Protein AF-A0A7X5SBC9-F1 (afdb_monomer)

Foldseek 3Di:
DQVVVQVLLCVPPVDHCVVQDSVQLVVLLVVLCVVVVPPDSVSVVVVCVVDPVSSVSSNVSSPDPDDDDCPDVVVVVVVVVVLVVVVVVCVVVDDDDDDDPPVD

Solvent-accessible surface area (backbone atoms only — not comparable to full-atom values): 6314 Å² total; per-residue (Å²): 129,62,66,64,57,44,51,50,45,27,73,74,72,71,49,55,56,85,80,68,36,68,69,44,50,55,50,26,51,54,51,50,24,60,75,68,69,37,93,42,71,69,60,32,49,61,48,38,77,76,26,72,69,47,44,51,52,49,48,57,51,49,52,66,82,79,68,55,89,67,78,52,59,65,59,52,54,53,47,51,55,54,49,52,57,50,45,61,74,40,68,76,78,57,83,83,83,86,87,74,79,79,80,94

Radius of gyration: 19.9 Å; Cα contacts (8 Å, |Δi|>4): 58; chains: 1; bounding box: 34×24×57 Å

Secondary structure (DSSP, 8-state):
-THHHHHHHHHHH---HHHH-HHHHHHHHHHHHHHTT-SSHHHHHHHHHT-HHHHHHHHHHHS---PPTTSSHHHHHHHHHHHHHHHHHHTTSS------SS--

Mean predicted aligned error: 9.43 Å

Structure (mmCIF, N/CA/C/O backbone):
data_AF-A0A7X5SBC9-F1
#
_entry.id   AF-A0A7X5SBC9-F1
#
loop_
_atom_site.group_PDB
_atom_site.id
_atom_site.type_symbol
_atom_site.label_atom_id
_atom_site.label_alt_id
_atom_site.label_comp_id
_atom_site.label_asym_id
_atom_site.label_entity_id
_atom_site.label_seq_id
_atom_site.pdbx_PDB_ins_code
_atom_site.Cartn_x
_atom_site.Cartn_y
_atom_site.Cartn_z
_atom_site.occupancy
_atom_site.B_iso_or_equiv
_atom_site.auth_seq_id
_atom_site.auth_comp_id
_atom_site.auth_asym_id
_ato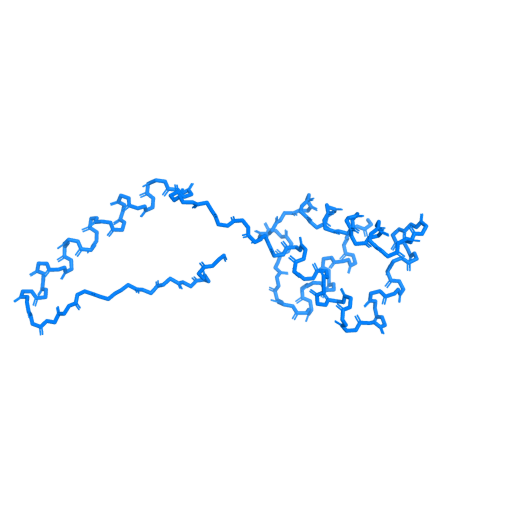m_site.auth_atom_id
_atom_site.pdbx_PDB_model_num
ATOM 1 N N . MET A 1 1 ? -2.782 9.941 -22.346 1.00 54.72 1 MET A N 1
ATOM 2 C CA . MET A 1 1 ? -1.473 9.249 -22.350 1.00 54.72 1 MET A CA 1
ATOM 3 C C . MET A 1 1 ? -1.296 8.355 -21.115 1.00 54.72 1 MET A C 1
ATOM 5 O O . MET A 1 1 ? -0.763 7.266 -21.267 1.00 54.72 1 MET A O 1
ATOM 9 N N . ASN A 1 2 ? -1.850 8.728 -19.949 1.00 65.81 2 ASN A N 1
ATOM 10 C CA . ASN A 1 2 ? -1.769 7.952 -18.694 1.00 65.81 2 ASN A CA 1
ATOM 11 C C . ASN A 1 2 ? -2.597 6.658 -18.623 1.00 65.81 2 ASN A C 1
ATOM 13 O O . ASN A 1 2 ? -2.181 5.722 -17.948 1.00 65.81 2 ASN A O 1
ATOM 17 N N . ALA A 1 3 ? -3.712 6.562 -19.358 1.00 80.56 3 ALA A N 1
ATOM 18 C CA . ALA A 1 3 ? -4.646 5.432 -19.254 1.00 80.56 3 ALA A CA 1
ATOM 19 C C . ALA A 1 3 ? -4.000 4.045 -19.464 1.00 80.56 3 ALA A C 1
ATOM 21 O O . ALA A 1 3 ? -4.426 3.066 -18.862 1.00 80.56 3 ALA A O 1
ATOM 22 N N . ARG A 1 4 ? -2.934 3.942 -20.274 1.00 89.75 4 ARG A N 1
ATOM 23 C CA . ARG A 1 4 ? -2.212 2.671 -20.481 1.00 89.75 4 ARG A CA 1
ATOM 24 C C . ARG A 1 4 ? -1.434 2.216 -19.240 1.00 89.75 4 ARG A C 1
ATOM 26 O O . ARG A 1 4 ? -1.371 1.023 -18.962 1.00 89.75 4 ARG A O 1
ATOM 33 N N . PHE A 1 5 ? -0.856 3.155 -18.487 1.00 89.12 5 PHE A N 1
ATOM 34 C CA . PHE A 1 5 ? -0.157 2.851 -17.237 1.00 89.12 5 PHE A CA 1
ATOM 35 C C . PHE A 1 5 ? -1.158 2.538 -16.127 1.00 89.12 5 PHE A C 1
ATOM 37 O O . PHE A 1 5 ? -0.924 1.616 -15.355 1.00 89.12 5 PHE A O 1
ATOM 44 N N . GLU A 1 6 ? -2.296 3.234 -16.101 1.00 87.44 6 GLU A N 1
ATOM 45 C CA . GLU A 1 6 ? -3.424 2.921 -15.214 1.00 87.44 6 GLU A CA 1
ATOM 46 C C . GLU A 1 6 ? -3.924 1.486 -15.441 1.00 87.44 6 GLU A C 1
ATOM 48 O O . GLU A 1 6 ? -4.011 0.710 -14.495 1.00 87.44 6 GLU A O 1
ATOM 53 N N . GLN A 1 7 ? -4.153 1.089 -16.697 1.00 88.62 7 GLN A N 1
ATOM 54 C CA . GLN A 1 7 ? -4.554 -0.279 -17.049 1.00 88.62 7 GLN A CA 1
ATOM 55 C C . GLN A 1 7 ? -3.503 -1.327 -16.659 1.00 88.62 7 GLN A C 1
ATOM 57 O O . GLN A 1 7 ? -3.857 -2.395 -16.162 1.00 88.62 7 GLN A O 1
ATOM 62 N N . LEU A 1 8 ? -2.216 -1.029 -16.865 1.00 89.38 8 LEU A N 1
ATOM 63 C CA . LEU A 1 8 ? -1.126 -1.917 -16.458 1.00 89.38 8 LEU A CA 1
ATOM 64 C C . LEU A 1 8 ? -1.104 -2.105 -14.934 1.00 89.38 8 LEU A C 1
ATOM 66 O O . LEU A 1 8 ? -1.051 -3.235 -14.458 1.00 89.38 8 LEU A O 1
ATOM 70 N N . LEU A 1 9 ? -1.177 -1.012 -14.172 1.00 87.75 9 LEU A N 1
ATOM 71 C CA . LEU A 1 9 ? -1.196 -1.044 -12.707 1.00 87.75 9 LEU A CA 1
ATOM 72 C C . LEU A 1 9 ? -2.437 -1.767 -12.179 1.00 87.75 9 LEU A C 1
ATOM 74 O O . LEU A 1 9 ? -2.323 -2.599 -11.281 1.00 87.75 9 LEU A O 1
ATOM 78 N N . HIS A 1 10 ? -3.601 -1.528 -12.781 1.00 86.69 10 HIS A N 1
ATOM 79 C CA . HIS A 1 10 ? -4.823 -2.254 -12.453 1.00 86.69 10 HIS A CA 1
ATOM 80 C C . HIS A 1 10 ? -4.660 -3.766 -12.664 1.00 86.69 10 HIS A C 1
ATOM 82 O O . HIS A 1 10 ? -4.999 -4.552 -11.783 1.00 86.69 10 HIS A O 1
ATOM 88 N N . GLY A 1 11 ? -4.073 -4.184 -13.790 1.00 85.88 11 GLY A N 1
ATOM 89 C CA . GLY A 1 11 ? -3.804 -5.598 -14.068 1.00 85.88 11 GLY A CA 1
ATOM 90 C C . GLY A 1 11 ? -2.783 -6.243 -13.122 1.00 85.88 11 GLY A C 1
ATOM 91 O O . GLY A 1 11 ? -2.889 -7.435 -12.843 1.00 85.88 11 GLY A O 1
ATOM 92 N N . LEU A 1 12 ? -1.809 -5.477 -12.620 1.00 84.56 12 LEU A N 1
ATOM 93 C CA . LEU A 1 12 ? -0.743 -5.989 -11.751 1.00 84.56 12 LEU A CA 1
ATOM 94 C C . LEU A 1 12 ? -1.152 -6.097 -10.279 1.00 84.56 12 LEU A C 1
ATOM 96 O O . LEU A 1 12 ? -0.799 -7.070 -9.618 1.00 84.56 12 LEU A O 1
ATOM 100 N N . ILE A 1 13 ? -1.855 -5.092 -9.753 1.00 81.06 13 ILE A N 1
ATOM 101 C CA . ILE A 1 13 ? -2.100 -4.951 -8.307 1.00 81.06 13 ILE A CA 1
ATOM 102 C C . ILE A 1 13 ? -3.570 -4.690 -7.954 1.00 81.06 13 ILE A C 1
ATOM 104 O O . ILE A 1 13 ? -3.884 -4.458 -6.789 1.00 81.06 13 ILE A O 1
ATOM 108 N N . GLY A 1 14 ? -4.483 -4.719 -8.932 1.00 74.25 14 GLY A N 1
ATOM 109 C CA . GLY A 1 14 ? -5.912 -4.460 -8.711 1.00 74.25 14 GLY A CA 1
ATOM 11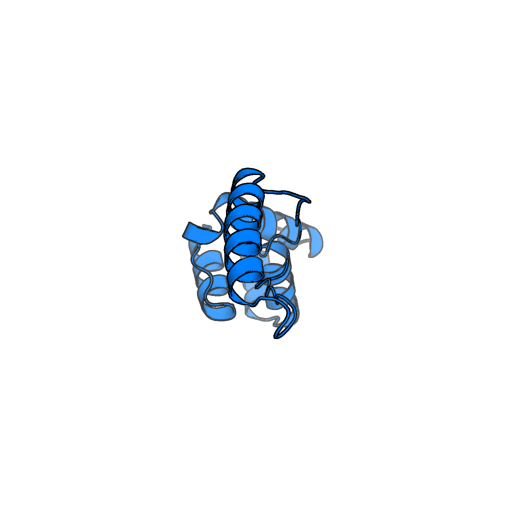0 C C . GLY A 1 14 ? -6.223 -3.023 -8.286 1.00 74.25 14 GLY A C 1
ATOM 111 O O . GLY A 1 14 ? -7.308 -2.746 -7.782 1.00 74.25 14 GLY A O 1
ATOM 112 N N . LEU A 1 15 ? -5.262 -2.115 -8.451 1.00 67.25 15 LEU A N 1
ATOM 113 C CA . LEU A 1 15 ? -5.357 -0.728 -8.019 1.00 67.25 15 LEU A CA 1
ATOM 114 C C . LEU A 1 15 ? -6.270 0.048 -8.974 1.00 67.25 15 LEU A C 1
ATOM 116 O O . LEU A 1 15 ? -6.074 0.013 -10.190 1.00 67.25 15 LEU A O 1
ATOM 120 N N . ASP A 1 16 ? -7.269 0.739 -8.431 1.00 64.38 16 ASP A N 1
ATOM 121 C CA . ASP A 1 16 ? -8.110 1.647 -9.209 1.00 64.38 16 ASP A CA 1
ATOM 122 C C . ASP A 1 16 ? -7.436 3.024 -9.290 1.00 64.38 16 ASP A C 1
ATOM 124 O O . ASP A 1 16 ? -7.018 3.583 -8.271 1.00 64.38 16 ASP A O 1
ATOM 128 N N . ALA A 1 17 ? -7.318 3.583 -10.493 1.00 56.31 17 ALA A N 1
ATOM 129 C CA . ALA A 1 17 ? -6.686 4.880 -10.722 1.00 56.31 17 ALA A CA 1
ATOM 130 C C . ALA A 1 17 ? -7.394 6.017 -9.959 1.00 56.31 17 ALA A C 1
ATOM 132 O O . ALA A 1 17 ? -6.734 6.976 -9.546 1.00 56.31 17 ALA A O 1
ATOM 133 N N . GLU A 1 18 ? -8.700 5.882 -9.688 1.00 56.94 18 GLU A N 1
ATOM 134 C CA . GLU A 1 18 ? -9.452 6.831 -8.853 1.00 56.94 18 GLU A CA 1
ATOM 135 C C . GLU A 1 18 ? -9.003 6.825 -7.381 1.00 56.94 18 GLU A C 1
ATOM 137 O O . GLU A 1 18 ? -9.094 7.847 -6.704 1.00 56.94 18 GLU A O 1
ATOM 142 N N . SER A 1 19 ? -8.464 5.704 -6.888 1.00 59.44 19 SER A N 1
ATOM 143 C CA . SER A 1 19 ? -8.054 5.544 -5.485 1.00 59.44 19 SER A CA 1
ATOM 144 C C . SER A 1 19 ? -6.660 6.106 -5.167 1.00 59.44 19 SER A C 1
ATOM 146 O O . SER A 1 19 ? -6.390 6.464 -4.021 1.00 59.44 19 SER A O 1
ATOM 148 N N . VAL A 1 20 ? -5.788 6.237 -6.174 1.00 67.25 20 VAL A N 1
ATOM 149 C CA . VAL A 1 20 ? -4.419 6.776 -6.026 1.00 67.25 20 VAL A CA 1
ATOM 150 C C . VAL A 1 20 ? -4.257 8.166 -6.644 1.00 67.25 20 VAL A C 1
ATOM 152 O O . VAL A 1 20 ? -3.424 8.953 -6.193 1.00 67.25 20 VAL A O 1
ATOM 155 N N . GLY A 1 21 ? -5.104 8.516 -7.612 1.00 72.00 21 GLY A N 1
ATOM 156 C CA . GLY A 1 21 ? -5.109 9.819 -8.261 1.00 72.00 21 GLY A CA 1
ATOM 157 C C . GLY A 1 21 ? -4.104 9.906 -9.411 1.00 72.00 21 GLY A C 1
ATOM 158 O O . GLY A 1 21 ? -2.923 9.580 -9.282 1.00 72.00 21 GLY A O 1
ATOM 159 N N . GLN A 1 22 ? -4.572 10.419 -10.548 1.00 78.69 22 GLN A N 1
ATOM 160 C CA . GLN A 1 22 ? -3.813 10.514 -11.802 1.00 78.69 22 GLN A CA 1
ATOM 161 C C . GLN A 1 22 ? -2.449 11.214 -11.650 1.00 78.69 22 GLN A C 1
ATOM 163 O O . GLN A 1 22 ? -1.459 10.806 -12.255 1.00 78.69 22 GLN A O 1
ATOM 168 N N . VAL A 1 23 ? -2.373 12.226 -10.781 1.00 81.12 23 VAL A N 1
ATOM 169 C CA . VAL A 1 23 ? -1.146 12.993 -10.506 1.00 81.12 23 VAL A CA 1
ATOM 170 C C . VAL A 1 23 ? -0.033 12.116 -9.920 1.00 81.12 23 VAL A C 1
ATOM 172 O O . VAL A 1 23 ? 1.143 12.318 -10.233 1.00 81.12 23 VAL A O 1
ATOM 175 N N . VAL A 1 24 ? -0.379 11.129 -9.088 1.00 82.75 24 VAL A N 1
ATOM 176 C CA . VAL A 1 24 ? 0.598 10.213 -8.479 1.00 82.75 24 VAL A CA 1
ATOM 177 C C . VAL A 1 24 ? 1.178 9.281 -9.538 1.00 82.75 24 VAL A C 1
ATOM 179 O O . VAL A 1 24 ? 2.395 9.117 -9.603 1.00 82.75 24 VAL A O 1
ATOM 182 N N . ILE A 1 25 ? 0.332 8.750 -10.424 1.00 86.81 25 ILE A N 1
ATOM 183 C CA . ILE A 1 25 ? 0.759 7.881 -11.528 1.00 86.81 25 ILE A CA 1
ATOM 184 C C . ILE A 1 25 ? 1.682 8.646 -12.483 1.00 86.81 25 ILE A C 1
ATOM 186 O O . ILE A 1 25 ? 2.768 8.167 -12.800 1.00 86.81 25 ILE A O 1
ATOM 190 N N . GLU A 1 26 ? 1.320 9.868 -12.878 1.00 88.81 26 GLU A N 1
ATOM 191 C CA . GLU A 1 26 ? 2.176 10.717 -13.719 1.00 88.81 26 GLU A CA 1
ATOM 192 C C . GLU A 1 26 ? 3.531 11.026 -13.074 1.00 88.81 26 GLU A C 1
ATOM 194 O O . GLU A 1 26 ? 4.564 11.091 -13.748 1.00 88.81 26 GLU A O 1
ATOM 199 N N . ARG A 1 27 ? 3.545 11.277 -11.761 1.00 88.06 27 ARG A N 1
ATOM 200 C CA . ARG A 1 27 ? 4.786 11.522 -11.020 1.00 88.06 27 ARG A CA 1
ATOM 201 C C . ARG A 1 27 ? 5.653 10.265 -10.985 1.00 88.06 27 ARG A C 1
ATOM 203 O O . ARG A 1 27 ? 6.845 10.362 -11.274 1.00 88.06 27 ARG A O 1
ATOM 210 N N . ALA A 1 28 ? 5.062 9.112 -10.683 1.00 90.31 28 ALA A N 1
ATOM 211 C CA . ALA A 1 28 ? 5.755 7.830 -10.646 1.00 90.31 28 ALA A CA 1
ATOM 212 C C . ALA A 1 28 ? 6.343 7.474 -12.020 1.00 90.31 28 ALA A C 1
ATOM 214 O O . ALA A 1 28 ? 7.533 7.180 -12.120 1.00 90.31 28 ALA A O 1
ATOM 215 N N . VAL A 1 29 ? 5.560 7.594 -13.097 1.00 92.69 29 VAL A N 1
ATOM 216 C CA . VAL A 1 29 ? 6.029 7.353 -14.472 1.00 92.69 29 VAL A CA 1
ATOM 217 C C . VAL A 1 29 ? 7.195 8.278 -14.818 1.00 92.69 29 VAL A C 1
ATOM 219 O O . VAL A 1 29 ? 8.236 7.792 -15.258 1.00 92.69 29 VAL A O 1
ATOM 222 N N . ARG A 1 30 ? 7.090 9.588 -14.553 1.00 92.56 30 ARG A N 1
ATOM 223 C CA . ARG A 1 30 ? 8.201 10.531 -14.788 1.00 92.56 30 ARG A CA 1
ATOM 224 C C . ARG A 1 30 ? 9.458 10.169 -13.998 1.00 92.56 30 ARG A C 1
ATOM 226 O O . ARG A 1 30 ? 10.558 10.231 -14.546 1.00 92.56 30 ARG A O 1
ATOM 233 N N . GLN A 1 31 ? 9.306 9.752 -12.743 1.00 92.69 31 GLN A N 1
ATOM 234 C CA . GLN A 1 31 ? 10.422 9.296 -11.915 1.00 92.69 31 GLN A CA 1
ATOM 235 C C . GLN A 1 31 ? 11.103 8.058 -12.516 1.00 92.69 31 GLN A C 1
ATOM 237 O O . GLN A 1 31 ? 12.332 8.009 -12.576 1.00 92.69 31 GLN A O 1
ATOM 242 N N . ARG A 1 32 ? 10.330 7.078 -12.999 1.00 94.75 32 ARG A N 1
ATOM 243 C CA . ARG A 1 32 ? 10.871 5.859 -13.620 1.00 94.75 32 ARG A CA 1
ATOM 244 C C . ARG A 1 32 ? 11.523 6.121 -14.981 1.00 94.75 32 ARG A C 1
ATOM 246 O O . ARG A 1 32 ? 12.618 5.619 -15.235 1.00 94.75 32 ARG A O 1
ATOM 253 N N . VAL A 1 33 ? 10.917 6.970 -15.818 1.00 96.00 33 VAL A N 1
ATOM 254 C CA . VAL A 1 33 ? 11.489 7.432 -17.100 1.00 96.00 33 VAL A CA 1
ATOM 255 C C . VAL A 1 33 ? 12.874 8.041 -16.873 1.00 96.00 33 VAL A C 1
ATOM 257 O O . VAL A 1 33 ? 13.825 7.664 -17.561 1.00 96.00 33 VAL A O 1
ATOM 260 N N . ALA A 1 34 ? 13.000 8.925 -15.876 1.00 94.94 34 ALA A N 1
ATOM 261 C CA . ALA A 1 34 ? 14.273 9.537 -15.505 1.00 94.94 34 ALA A CA 1
ATOM 262 C C . ALA A 1 34 ? 15.277 8.507 -14.957 1.00 94.94 34 ALA A C 1
ATOM 264 O O . ALA A 1 34 ? 16.432 8.501 -15.379 1.00 94.94 34 ALA A O 1
ATOM 265 N N . ALA A 1 35 ? 14.839 7.599 -14.077 1.00 94.00 35 ALA A N 1
ATOM 266 C CA . ALA A 1 35 ? 15.697 6.571 -13.479 1.00 94.00 35 ALA A CA 1
ATOM 267 C C . ALA A 1 35 ? 16.295 5.600 -14.514 1.00 94.00 35 ALA A C 1
ATOM 269 O O . ALA A 1 35 ? 17.435 5.166 -14.365 1.00 94.00 35 ALA A O 1
ATOM 270 N N . LEU A 1 36 ? 15.552 5.281 -15.579 1.00 94.50 36 LEU A N 1
ATOM 271 C CA . LEU A 1 36 ? 16.009 4.412 -16.669 1.00 94.50 36 LEU A CA 1
ATOM 272 C C . LEU A 1 36 ? 16.643 5.162 -17.853 1.00 94.50 36 LEU A C 1
ATOM 274 O O . LEU A 1 36 ? 16.963 4.524 -18.864 1.00 94.50 36 LEU A O 1
ATOM 278 N N . GLY A 1 37 ? 16.770 6.491 -17.771 1.00 94.56 37 GLY A N 1
ATOM 279 C CA . GLY A 1 37 ? 17.297 7.324 -18.856 1.00 94.56 37 GLY A CA 1
ATOM 280 C C . GLY A 1 37 ? 16.510 7.191 -20.164 1.00 94.56 37 GLY A C 1
ATOM 281 O O . GLY A 1 37 ? 17.097 7.186 -21.245 1.00 94.56 37 GLY A O 1
ATOM 282 N N . CYS A 1 38 ? 15.191 7.000 -20.088 1.00 94.94 38 CYS A N 1
ATOM 283 C CA . CYS A 1 38 ? 14.353 6.870 -21.278 1.00 94.94 38 CYS A CA 1
ATOM 284 C C . CYS A 1 38 ? 14.112 8.244 -21.913 1.00 94.94 38 CYS A C 1
ATOM 286 O O . CYS A 1 38 ? 13.866 9.222 -21.216 1.00 94.94 38 CYS A O 1
ATOM 288 N N . ALA A 1 39 ? 14.139 8.309 -23.246 1.00 91.56 39 ALA A N 1
ATOM 289 C CA . ALA A 1 39 ? 13.951 9.565 -23.975 1.00 91.56 39 ALA A CA 1
ATOM 290 C C . ALA A 1 39 ? 12.544 10.163 -23.793 1.00 91.56 39 ALA A C 1
ATOM 292 O O . ALA A 1 39 ? 12.372 11.376 -23.858 1.00 91.56 39 ALA A O 1
ATOM 293 N N . ASN A 1 40 ? 11.536 9.310 -23.596 1.00 91.56 40 ASN A N 1
ATOM 294 C CA . ASN A 1 40 ? 10.146 9.689 -23.374 1.00 91.56 40 ASN A CA 1
ATOM 295 C C . ASN A 1 40 ? 9.356 8.524 -22.746 1.00 91.56 40 ASN A C 1
ATOM 297 O O . ASN A 1 40 ? 9.879 7.424 -22.540 1.00 91.56 40 ASN A O 1
ATOM 301 N N . GLU A 1 41 ? 8.078 8.771 -22.459 1.00 92.81 41 GLU A N 1
ATOM 302 C CA . GLU A 1 41 ? 7.162 7.778 -21.890 1.00 92.81 41 GLU A CA 1
ATOM 303 C C . GLU A 1 41 ? 6.879 6.593 -22.821 1.00 92.81 41 GLU A C 1
ATOM 305 O O . GLU A 1 41 ? 6.630 5.497 -22.331 1.00 92.81 41 GLU A O 1
ATOM 310 N N . ASP A 1 42 ? 6.932 6.768 -24.145 1.00 93.50 42 ASP A N 1
ATOM 311 C CA . ASP A 1 42 ? 6.725 5.669 -25.101 1.00 93.50 42 ASP A CA 1
ATOM 312 C C . ASP A 1 42 ? 7.895 4.679 -25.085 1.00 93.50 42 ASP A C 1
ATOM 314 O O . ASP A 1 42 ? 7.696 3.463 -25.063 1.00 93.50 42 ASP A O 1
ATOM 318 N N . ALA A 1 43 ? 9.126 5.190 -25.018 1.00 93.38 43 ALA A N 1
ATOM 319 C CA . ALA A 1 43 ? 10.321 4.374 -24.841 1.00 93.38 43 ALA A CA 1
ATOM 320 C C . ALA A 1 43 ? 10.294 3.635 -23.495 1.00 93.38 43 ALA A C 1
ATOM 322 O O . ALA A 1 43 ? 10.688 2.471 -23.411 1.00 93.38 43 ALA A O 1
ATOM 323 N N . TYR A 1 44 ? 9.793 4.295 -22.448 1.00 95.94 44 TYR A N 1
ATOM 324 C CA . TYR A 1 44 ? 9.592 3.667 -21.147 1.00 95.94 44 TYR A CA 1
ATOM 325 C C . TYR A 1 44 ? 8.494 2.593 -21.176 1.00 95.94 44 TYR A C 1
ATOM 327 O O . TYR A 1 44 ? 8.703 1.507 -20.637 1.00 95.94 44 TYR A O 1
ATOM 335 N N . TRP A 1 45 ? 7.373 2.841 -21.862 1.00 95.25 45 TRP A N 1
ATOM 336 C CA . TRP A 1 45 ? 6.264 1.891 -22.013 1.00 95.25 45 TRP A CA 1
ATOM 337 C C . TRP A 1 45 ? 6.734 0.536 -22.557 1.00 95.25 45 TRP A C 1
ATOM 339 O O . TRP A 1 45 ? 6.402 -0.512 -22.003 1.00 95.25 45 TRP A O 1
ATOM 349 N N . LEU A 1 46 ? 7.576 0.550 -23.594 1.00 94.19 46 LEU A N 1
ATOM 350 C CA . LEU A 1 46 ? 8.143 -0.675 -24.163 1.00 94.19 46 LEU A CA 1
ATOM 351 C C . LEU A 1 46 ? 9.037 -1.429 -23.168 1.00 94.19 46 LEU A C 1
ATOM 353 O O . LEU A 1 46 ? 9.041 -2.659 -23.158 1.00 94.19 46 LEU A O 1
ATOM 357 N N . LYS A 1 47 ? 9.790 -0.716 -22.324 1.00 93.88 47 LYS A N 1
ATOM 358 C CA . LYS A 1 47 ? 10.661 -1.340 -21.318 1.00 93.88 47 LYS A CA 1
ATOM 359 C C . LYS A 1 47 ? 9.866 -1.949 -20.170 1.00 93.88 47 LYS A C 1
ATOM 361 O O . LYS A 1 47 ? 10.111 -3.102 -19.824 1.00 93.88 47 LYS A O 1
ATOM 366 N N . VAL A 1 48 ? 8.913 -1.207 -19.603 1.00 94.75 48 VAL A N 1
ATOM 367 C CA . VAL A 1 48 ? 8.117 -1.698 -18.469 1.00 94.75 48 VAL A CA 1
ATOM 368 C C . VAL A 1 48 ? 7.249 -2.889 -18.877 1.00 94.75 48 VAL A C 1
ATOM 370 O O . VAL A 1 48 ? 7.111 -3.834 -18.112 1.00 94.75 48 VAL A O 1
ATOM 373 N N . HIS A 1 49 ? 6.740 -2.938 -20.110 1.00 92.38 49 HIS A N 1
ATOM 374 C CA . HIS A 1 49 ? 5.938 -4.081 -20.556 1.00 92.38 49 HIS A CA 1
ATOM 375 C C . HIS A 1 49 ? 6.737 -5.397 -20.624 1.00 92.38 49 HIS A C 1
ATOM 377 O O . HIS A 1 49 ? 6.178 -6.468 -20.414 1.00 92.38 49 HIS A O 1
ATOM 383 N N . ASN A 1 50 ? 8.051 -5.318 -20.858 1.00 92.62 50 ASN A N 1
ATOM 384 C CA . ASN A 1 50 ? 8.924 -6.482 -21.039 1.00 92.62 50 ASN A CA 1
ATOM 385 C C . ASN A 1 50 ? 9.799 -6.804 -19.815 1.00 92.62 50 ASN A C 1
ATOM 387 O O . ASN A 1 50 ? 10.652 -7.687 -19.887 1.00 92.62 50 ASN A O 1
ATOM 391 N N . SER A 1 51 ? 9.628 -6.090 -18.700 1.00 95.00 51 SER A N 1
ATOM 392 C CA . SER A 1 51 ? 10.478 -6.231 -17.518 1.00 95.00 51 SER A CA 1
ATOM 393 C C . SER A 1 51 ? 9.640 -6.329 -16.251 1.00 95.00 51 SER A C 1
ATOM 395 O O . SER A 1 51 ? 9.120 -5.331 -15.759 1.00 95.00 51 SER A O 1
ATOM 397 N N . ALA A 1 52 ? 9.557 -7.534 -15.683 1.00 92.06 52 ALA A N 1
ATOM 398 C CA . ALA A 1 52 ? 8.858 -7.765 -14.420 1.00 92.06 52 ALA A CA 1
ATOM 399 C C . ALA A 1 52 ? 9.462 -6.947 -13.263 1.00 92.06 52 ALA A C 1
ATOM 401 O O . ALA A 1 52 ? 8.735 -6.440 -12.413 1.00 92.06 52 ALA A O 1
ATOM 402 N N . SER A 1 53 ? 10.787 -6.758 -13.250 1.00 93.12 53 SER A N 1
ATOM 403 C CA . SER A 1 53 ? 11.445 -5.921 -12.241 1.00 93.12 53 SER A CA 1
ATOM 404 C C . SER A 1 53 ? 11.084 -4.444 -12.391 1.00 93.12 53 SER A C 1
ATOM 406 O O . SER A 1 53 ? 10.922 -3.755 -11.388 1.00 93.12 53 SER A O 1
ATOM 408 N N . GLU A 1 54 ? 10.897 -3.954 -13.619 1.00 95.25 54 GLU A N 1
ATOM 409 C CA . GLU A 1 54 ? 10.461 -2.572 -13.834 1.00 95.25 54 GLU A CA 1
ATOM 410 C C . GLU A 1 54 ? 8.972 -2.384 -13.532 1.00 95.25 54 GLU A C 1
ATOM 412 O O . GLU A 1 54 ? 8.586 -1.348 -13.001 1.00 95.25 54 GLU A O 1
ATOM 417 N N . GLN A 1 55 ? 8.136 -3.388 -13.808 1.00 93.44 55 GLN A N 1
ATOM 418 C CA . GLN A 1 55 ? 6.730 -3.387 -13.392 1.00 93.44 55 GLN A CA 1
ATOM 419 C C . GLN A 1 55 ? 6.612 -3.265 -11.875 1.00 93.44 55 GLN A C 1
ATOM 421 O O . GLN A 1 55 ? 5.864 -2.420 -11.386 1.00 93.44 55 GLN A O 1
ATOM 426 N N . GLN A 1 56 ? 7.408 -4.045 -11.142 1.00 89.44 56 GLN A N 1
ATOM 427 C CA . GLN A 1 56 ? 7.469 -3.967 -9.688 1.00 89.44 56 GLN A CA 1
ATOM 428 C C . GLN A 1 56 ? 7.962 -2.592 -9.209 1.00 89.44 56 GLN A C 1
ATOM 430 O O . GLN A 1 56 ? 7.359 -1.991 -8.325 1.00 89.44 56 GLN A O 1
ATOM 435 N N . ALA A 1 57 ? 9.003 -2.040 -9.835 1.00 91.00 57 ALA A N 1
ATOM 436 C CA . ALA A 1 57 ? 9.522 -0.726 -9.464 1.00 91.00 57 ALA A CA 1
ATOM 437 C C . ALA A 1 57 ? 8.539 0.424 -9.770 1.00 91.00 57 ALA A C 1
ATOM 439 O O . ALA A 1 57 ? 8.522 1.433 -9.063 1.00 91.00 57 ALA A O 1
ATOM 440 N N . LEU A 1 58 ? 7.708 0.286 -10.810 1.00 91.50 58 LEU A N 1
ATOM 441 C CA . LEU A 1 58 ? 6.614 1.214 -11.092 1.00 91.50 58 LEU A CA 1
ATOM 442 C C . LEU A 1 58 ? 5.498 1.091 -10.049 1.00 91.50 58 LEU A C 1
ATOM 444 O O . LEU A 1 58 ? 5.008 2.115 -9.582 1.00 91.50 58 LEU A O 1
ATOM 448 N N . VAL A 1 59 ? 5.125 -0.133 -9.662 1.00 89.38 59 VAL A N 1
ATOM 449 C CA . VAL A 1 59 ? 4.169 -0.387 -8.572 1.00 89.38 59 VAL A CA 1
ATOM 450 C C . VAL A 1 59 ? 4.638 0.289 -7.285 1.00 89.38 59 VAL A C 1
ATOM 452 O O . VAL A 1 59 ? 3.881 1.053 -6.696 1.00 89.38 59 VAL A O 1
ATOM 455 N N . GLU A 1 60 ? 5.893 0.097 -6.888 1.00 86.12 60 GLU A N 1
ATOM 456 C CA . GLU A 1 60 ? 6.472 0.714 -5.686 1.00 86.12 60 GLU A CA 1
ATOM 457 C C . GLU A 1 60 ? 6.539 2.243 -5.763 1.00 86.12 60 GLU A C 1
ATOM 459 O O . GLU A 1 60 ? 6.389 2.922 -4.754 1.00 86.12 60 GLU A O 1
ATOM 464 N N . ALA A 1 61 ? 6.746 2.808 -6.954 1.00 87.62 61 ALA A N 1
ATOM 465 C CA . ALA A 1 61 ? 6.738 4.258 -7.139 1.00 87.62 61 ALA A CA 1
ATOM 466 C C . ALA A 1 61 ? 5.324 4.866 -7.055 1.00 87.62 61 ALA A C 1
ATOM 468 O O . ALA A 1 61 ? 5.187 6.050 -6.744 1.00 87.62 61 ALA A O 1
ATOM 469 N N . VAL A 1 62 ? 4.284 4.081 -7.359 1.00 84.50 62 VAL A N 1
ATOM 470 C CA . VAL A 1 62 ? 2.869 4.495 -7.309 1.00 84.50 62 VAL A CA 1
ATOM 471 C C . VAL A 1 62 ? 2.265 4.261 -5.927 1.00 84.50 62 VAL A C 1
ATOM 473 O O . VAL A 1 62 ? 1.499 5.093 -5.438 1.00 84.50 62 VAL A O 1
ATOM 476 N N . VAL A 1 63 ? 2.600 3.140 -5.290 1.00 76.75 63 VAL A N 1
ATOM 477 C CA . VAL A 1 63 ? 2.201 2.838 -3.916 1.00 76.75 63 VAL A CA 1
ATOM 478 C C . VAL A 1 63 ? 3.024 3.737 -2.998 1.00 76.75 63 VAL A C 1
ATOM 480 O O . VAL A 1 63 ? 4.190 3.480 -2.729 1.00 76.75 63 VAL A O 1
ATOM 483 N N . VAL A 1 64 ? 2.414 4.842 -2.571 1.00 65.56 64 VAL A N 1
ATOM 484 C CA . VAL A 1 64 ? 3.027 5.852 -1.701 1.00 65.56 64 VAL A CA 1
ATOM 485 C C . VAL A 1 64 ? 3.645 5.178 -0.466 1.00 65.56 64 VAL A C 1
ATOM 487 O O . VAL A 1 64 ? 2.895 4.615 0.326 1.00 65.56 64 VAL A O 1
ATOM 490 N N . PRO A 1 65 ? 4.970 5.269 -0.237 1.00 56.53 65 PRO A N 1
ATOM 491 C CA . PRO A 1 65 ? 5.594 4.742 0.977 1.00 56.53 65 PRO A CA 1
ATOM 492 C C . PRO A 1 65 ? 5.519 5.727 2.158 1.00 56.53 65 PRO A C 1
ATOM 494 O O . PRO A 1 65 ? 6.091 5.481 3.216 1.00 56.53 65 PRO A O 1
ATOM 497 N N . GLU A 1 66 ? 4.870 6.882 1.998 1.00 55.53 66 GLU A N 1
ATOM 498 C CA . GLU A 1 66 ? 4.819 7.903 3.042 1.00 55.53 66 GLU A CA 1
ATOM 499 C C . GLU A 1 66 ? 3.638 7.678 3.992 1.00 55.53 66 GLU A C 1
ATOM 501 O O . GLU A 1 66 ? 2.554 8.257 3.851 1.00 55.53 66 GLU A O 1
ATOM 506 N N . THR A 1 67 ? 3.881 6.876 5.029 1.00 58.16 67 THR A N 1
ATOM 507 C CA . THR A 1 67 ? 3.101 6.955 6.264 1.00 58.16 67 THR A CA 1
ATOM 508 C C . THR A 1 67 ? 3.487 8.197 7.045 1.00 58.16 67 THR A C 1
ATOM 510 O O . THR A 1 67 ? 4.647 8.375 7.419 1.00 58.16 67 THR A O 1
ATOM 513 N N . TRP A 1 68 ? 2.499 9.015 7.380 1.00 65.31 68 TRP A N 1
ATOM 514 C CA . TRP A 1 68 ? 2.672 10.122 8.310 1.00 65.31 68 TRP A CA 1
ATOM 515 C C . TRP A 1 68 ? 2.133 9.705 9.674 1.00 65.31 68 TRP A C 1
ATOM 517 O O . TRP A 1 68 ? 1.018 9.178 9.772 1.00 65.31 68 TRP A O 1
ATOM 527 N N . PHE A 1 69 ? 2.904 9.956 10.736 1.00 79.62 69 PHE A N 1
ATOM 528 C CA . PHE A 1 69 ? 2.384 9.829 12.095 1.00 79.62 69 PHE A CA 1
ATOM 529 C C . PHE A 1 69 ? 1.119 10.677 12.222 1.00 79.62 69 PHE A C 1
ATOM 531 O O . PHE A 1 69 ? 1.121 11.857 11.882 1.00 79.62 69 PHE A O 1
ATOM 538 N N . PHE A 1 70 ? 0.041 10.062 12.708 1.00 77.88 70 PHE A N 1
ATOM 539 C CA . PHE A 1 70 ? -1.242 10.732 12.916 1.00 77.88 70 PHE A CA 1
ATOM 540 C C . PHE A 1 70 ? -1.831 11.396 11.658 1.00 77.88 70 PHE A C 1
ATOM 542 O O . PHE A 1 70 ? 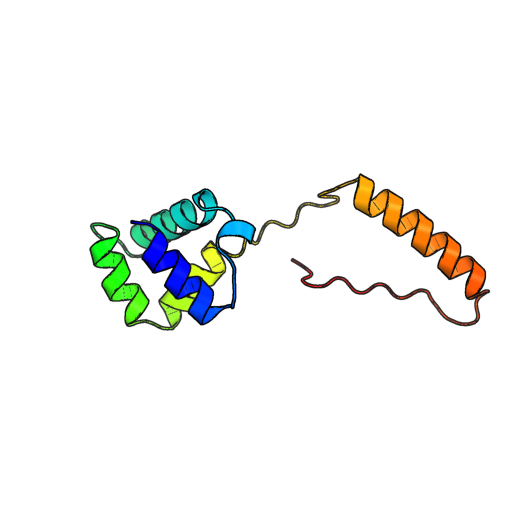-2.434 12.459 11.766 1.00 77.88 70 PHE A O 1
ATOM 549 N N . ARG A 1 71 ? -1.700 10.759 10.477 1.00 79.69 71 ARG A N 1
ATOM 550 C CA . ARG A 1 71 ? -2.181 11.274 9.171 1.00 79.69 71 ARG A CA 1
ATOM 551 C C . ARG A 1 71 ? -3.567 11.932 9.219 1.00 79.69 71 ARG A C 1
ATOM 553 O O . ARG A 1 71 ? -3.763 12.970 8.601 1.00 79.69 71 ARG A O 1
ATOM 560 N N . TYR A 1 72 ? -4.499 11.324 9.950 1.00 85.19 72 TYR A N 1
ATOM 561 C CA . TYR A 1 72 ? -5.836 11.859 10.201 1.00 85.19 72 TYR A CA 1
ATOM 562 C C . TYR A 1 72 ? -6.108 11.847 11.709 1.00 85.19 72 TYR A C 1
ATOM 564 O O . TYR A 1 72 ? -6.503 10.803 12.241 1.00 85.19 72 TYR A O 1
ATOM 572 N N . PRO A 1 73 ? -5.869 12.956 12.430 1.00 87.06 73 PRO A N 1
ATOM 573 C CA . PRO A 1 73 ? -6.032 13.016 13.884 1.00 87.06 73 PRO A CA 1
ATOM 574 C C . PRO A 1 73 ? -7.416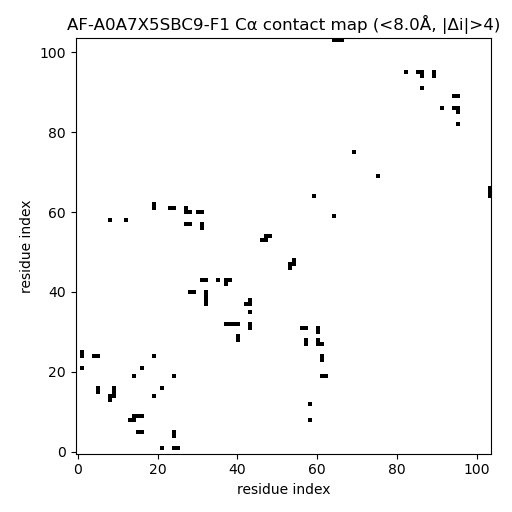 12.554 14.368 1.00 87.06 73 PRO A C 1
ATOM 576 O O . PRO A 1 73 ? -7.537 11.889 15.400 1.00 87.06 73 PRO A O 1
ATOM 579 N N . GLU A 1 74 ? -8.460 12.823 13.589 1.00 91.81 74 GLU A N 1
ATOM 580 C CA . GLU A 1 74 ? -9.842 12.435 13.868 1.00 91.81 74 GLU A CA 1
ATOM 581 C C . GLU A 1 74 ? -10.028 10.912 13.851 1.00 91.81 74 GLU A C 1
ATOM 583 O O . GLU A 1 74 ? -10.771 10.368 14.671 1.00 91.81 74 GLU A O 1
ATOM 588 N N . SER A 1 75 ? -9.314 10.201 12.972 1.00 90.94 75 SER A N 1
ATOM 589 C CA . SER A 1 75 ? -9.328 8.734 12.940 1.00 90.94 75 SER A CA 1
ATOM 590 C C . SER A 1 75 ? -8.754 8.141 14.227 1.00 90.94 75 SER A C 1
ATOM 592 O O . SER A 1 75 ? -9.276 7.146 14.729 1.00 90.94 75 SER A O 1
ATOM 594 N N . PHE A 1 76 ? -7.732 8.772 14.812 1.00 93.75 76 PHE A N 1
ATOM 595 C CA . PHE A 1 76 ? -7.179 8.353 16.103 1.00 93.75 76 PHE A CA 1
ATOM 596 C C . PHE A 1 76 ? -8.128 8.680 17.259 1.00 93.75 76 PHE A C 1
ATOM 598 O O . PHE A 1 76 ? -8.294 7.849 18.151 1.00 93.75 76 PHE A O 1
ATOM 605 N N . ALA A 1 77 ? -8.805 9.832 17.230 1.00 95.94 77 ALA A N 1
ATOM 606 C CA . ALA A 1 77 ? -9.832 10.156 18.222 1.00 95.94 77 ALA A CA 1
ATOM 607 C C . ALA A 1 77 ? -10.977 9.122 18.212 1.00 95.94 77 ALA A C 1
ATOM 609 O O . ALA A 1 77 ? -11.383 8.626 19.268 1.00 95.94 77 ALA A O 1
ATOM 610 N N . ALA A 1 78 ? -11.446 8.735 17.022 1.00 95.94 78 ALA A N 1
ATOM 611 C CA . ALA A 1 78 ? -12.447 7.683 16.857 1.00 95.94 78 ALA A CA 1
ATOM 612 C C . ALA A 1 78 ? -11.936 6.314 17.345 1.00 95.94 78 ALA A C 1
ATOM 614 O O . ALA A 1 78 ? -12.642 5.621 18.082 1.00 95.94 78 ALA A O 1
ATOM 615 N N . LEU A 1 79 ? -10.697 5.947 16.993 1.00 96.38 79 LEU A N 1
ATOM 616 C CA . LEU A 1 79 ? -10.059 4.710 17.448 1.00 96.38 79 LEU A CA 1
ATOM 617 C C . LEU A 1 79 ? -9.973 4.644 18.977 1.00 96.38 79 LEU A C 1
ATOM 619 O O . LEU A 1 79 ? -10.336 3.621 19.55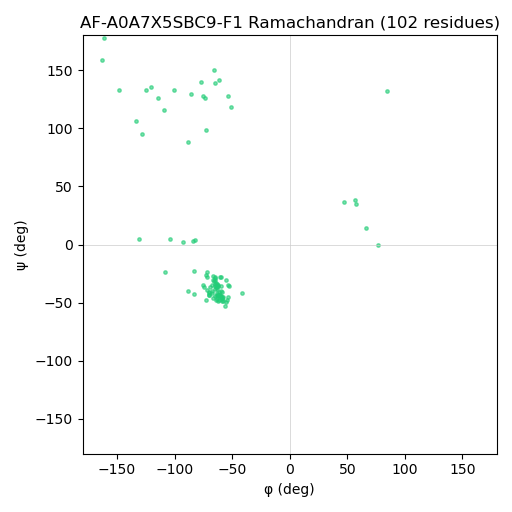3 1.00 96.38 79 LEU A O 1
ATOM 623 N N . VAL A 1 80 ? -9.531 5.718 19.640 1.00 97.00 80 VAL A N 1
ATOM 624 C CA . VAL A 1 80 ? -9.419 5.777 21.107 1.00 97.00 80 VAL A CA 1
ATOM 625 C C . VAL A 1 80 ? -10.782 5.581 21.764 1.00 97.00 80 VAL A C 1
ATOM 627 O O . VAL A 1 80 ? -10.894 4.783 22.694 1.00 97.00 80 VAL A O 1
ATOM 630 N N . LYS A 1 81 ? -11.829 6.246 21.260 1.00 97.50 81 LYS A N 1
ATOM 631 C CA . LYS A 1 81 ? -13.192 6.079 21.782 1.00 97.50 81 LYS A CA 1
ATOM 632 C C . LYS A 1 81 ? -13.627 4.607 21.740 1.00 97.50 81 LYS A C 1
ATOM 634 O O . LYS A 1 81 ? -13.995 4.045 22.772 1.00 97.50 81 LYS A O 1
ATOM 639 N N . LEU A 1 82 ? -13.513 3.973 20.573 1.00 97.56 82 LEU A N 1
ATOM 640 C CA . LEU A 1 82 ? -13.899 2.571 20.371 1.00 97.56 82 LEU A CA 1
ATOM 641 C C . LEU A 1 82 ? -13.028 1.604 21.191 1.00 97.56 82 LEU A C 1
ATOM 643 O 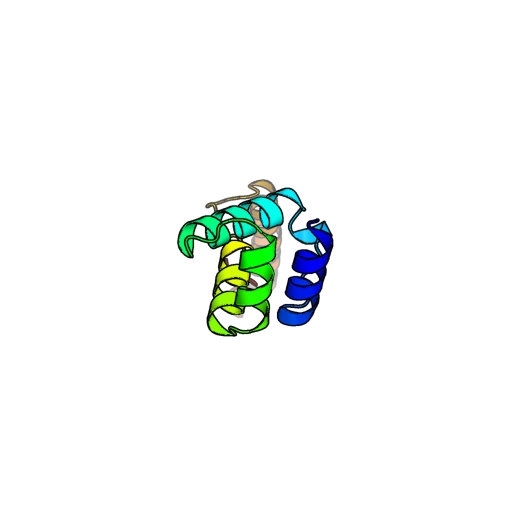O . LEU A 1 82 ? -13.527 0.624 21.745 1.00 97.56 82 LEU A O 1
ATOM 647 N N . ALA A 1 83 ? -11.729 1.883 21.301 1.0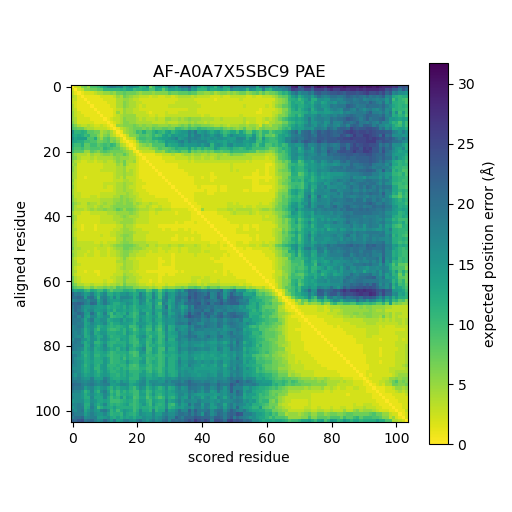0 96.94 83 ALA A N 1
ATOM 648 C CA . ALA A 1 83 ? -10.787 1.097 22.091 1.00 96.94 83 ALA A CA 1
ATOM 649 C C . ALA A 1 83 ? -11.137 1.121 23.586 1.00 96.94 83 ALA A C 1
ATOM 651 O O . ALA A 1 83 ? -11.132 0.068 24.228 1.00 96.94 83 ALA A O 1
ATOM 652 N N . CYS A 1 84 ? -11.480 2.291 24.131 1.00 96.88 84 CYS A N 1
ATOM 653 C CA . CYS A 1 84 ? -11.892 2.446 25.526 1.00 96.88 84 CYS A CA 1
ATOM 654 C C . CYS A 1 84 ? -13.200 1.700 25.820 1.00 96.88 84 CYS A C 1
ATOM 656 O O . CYS A 1 84 ? -13.255 0.924 26.776 1.00 96.88 84 CYS A O 1
ATOM 658 N N . GLU A 1 85 ? -14.221 1.868 24.972 1.00 97.44 85 GLU A N 1
ATOM 659 C CA . GLU A 1 85 ? -15.498 1.148 25.089 1.00 97.44 85 GLU A CA 1
ATOM 660 C C . GLU A 1 85 ? -15.284 -0.371 25.056 1.00 97.44 85 GLU A C 1
ATOM 662 O O . GLU A 1 85 ? -15.803 -1.111 25.899 1.00 97.44 85 GLU A O 1
ATOM 667 N N . ARG A 1 86 ? -14.455 -0.852 24.122 1.00 96.56 86 ARG A N 1
ATOM 668 C CA . ARG A 1 86 ? -14.152 -2.279 24.006 1.00 96.56 86 ARG A CA 1
ATOM 669 C C . ARG A 1 86 ? -13.344 -2.803 25.189 1.00 96.56 86 ARG A C 1
ATOM 671 O O . ARG A 1 86 ? -13.612 -3.908 25.653 1.00 96.56 86 ARG A O 1
ATOM 678 N N . SER A 1 87 ? -12.376 -2.036 25.681 1.00 96.81 87 SER A N 1
ATOM 679 C CA . SER A 1 87 ? -11.576 -2.399 26.854 1.00 96.81 87 SER A CA 1
ATOM 680 C C . SER A 1 87 ? -12.456 -2.577 28.096 1.00 96.81 87 SER A C 1
ATOM 682 O O . SER A 1 87 ? -12.342 -3.587 28.792 1.00 96.81 87 SER A O 1
ATOM 684 N N . ALA A 1 88 ? -13.415 -1.667 28.312 1.00 96.56 88 ALA A N 1
ATOM 685 C CA . ALA A 1 88 ? -14.381 -1.767 29.405 1.00 96.56 88 ALA A CA 1
ATOM 686 C C . ALA A 1 88 ? -15.244 -3.038 29.303 1.00 96.56 88 ALA A C 1
ATOM 688 O O . ALA A 1 88 ? -15.398 -3.754 30.289 1.00 96.56 88 ALA A O 1
ATOM 689 N N . GLN A 1 89 ? -15.739 -3.370 28.104 1.00 95.88 89 GLN A N 1
ATOM 690 C CA . GLN A 1 89 ? -16.504 -4.605 27.868 1.00 95.88 89 GLN A CA 1
ATOM 691 C C . GLN A 1 89 ? -15.689 -5.879 28.112 1.00 95.88 89 GLN A C 1
ATOM 693 O O . GLN A 1 89 ? -16.244 -6.899 28.512 1.00 95.88 89 GLN A O 1
ATOM 698 N N . LEU A 1 90 ? -14.385 -5.852 27.820 1.00 96.75 90 LEU A N 1
ATOM 699 C CA . LEU A 1 90 ? -13.509 -7.000 28.041 1.00 96.75 90 LEU A CA 1
ATOM 700 C C . LEU A 1 90 ? -13.240 -7.239 29.530 1.00 96.75 90 LEU A C 1
ATOM 702 O O . LEU A 1 90 ? -12.913 -8.369 29.879 1.00 96.75 90 LEU A O 1
ATOM 706 N N . ALA A 1 91 ? -13.360 -6.216 30.385 1.00 95.44 91 ALA A N 1
ATOM 707 C CA . ALA A 1 91 ? -13.242 -6.317 31.843 1.00 95.44 91 ALA A CA 1
ATOM 708 C C . ALA A 1 91 ? -12.012 -7.124 32.323 1.00 95.44 91 ALA A C 1
ATOM 710 O O . ALA A 1 91 ? -12.082 -7.889 33.280 1.00 95.44 91 ALA A O 1
ATOM 711 N N . GLY A 1 92 ? -10.881 -6.999 31.620 1.00 93.56 92 GLY A N 1
ATOM 712 C CA . GLY A 1 92 ? -9.645 -7.725 31.936 1.00 93.56 92 GLY A CA 1
ATOM 713 C C . GLY A 1 92 ? -9.618 -9.204 31.528 1.00 93.56 92 GLY A C 1
ATOM 714 O O . GLY A 1 92 ? -8.583 -9.844 31.691 1.00 93.56 92 GLY A O 1
ATOM 715 N N . ALA A 1 93 ? -10.685 -9.749 30.933 1.00 96.50 93 ALA A N 1
ATOM 716 C CA . ALA A 1 93 ? -10.729 -11.141 30.471 1.00 96.50 93 ALA A CA 1
ATOM 717 C C . ALA A 1 93 ? -9.667 -11.451 29.399 1.00 96.50 93 ALA A C 1
ATOM 719 O O . ALA A 1 93 ? -9.227 -12.590 29.262 1.00 96.50 93 ALA A O 1
ATOM 720 N N . ARG A 1 94 ? -9.265 -10.442 28.614 1.00 95.25 94 ARG A N 1
ATOM 721 C CA . ARG A 1 94 ? -8.156 -10.505 27.648 1.00 95.25 94 ARG A CA 1
ATOM 722 C C . ARG A 1 94 ? -7.701 -9.100 27.230 1.00 95.25 94 ARG A C 1
ATOM 724 O O . ARG A 1 94 ? -8.504 -8.169 27.315 1.00 95.25 94 ARG A O 1
ATOM 731 N N . PRO A 1 95 ? -6.467 -8.938 26.716 1.00 95.75 95 PRO A N 1
ATOM 732 C CA . PRO A 1 95 ? -6.005 -7.657 26.188 1.00 95.75 95 PRO A CA 1
ATOM 733 C C . PRO A 1 95 ? -6.784 -7.225 24.937 1.00 95.75 95 PRO A C 1
ATOM 735 O O . PRO A 1 95 ? -7.215 -8.058 24.130 1.00 95.75 95 PRO A O 1
ATOM 738 N N . LEU A 1 96 ? -6.906 -5.908 24.750 1.00 96.31 96 LEU A N 1
ATOM 739 C CA . LEU A 1 96 ? -7.360 -5.308 23.497 1.00 96.31 96 LEU A CA 1
ATOM 740 C C . LEU A 1 96 ? -6.340 -5.604 22.382 1.00 96.31 96 LEU A C 1
ATOM 742 O O . LEU A 1 96 ? -5.133 -5.535 22.606 1.00 96.31 96 LEU A O 1
ATOM 746 N N . ARG A 1 97 ? -6.818 -5.932 21.178 1.00 95.88 97 ARG A N 1
ATOM 747 C CA . ARG A 1 97 ? -5.982 -6.196 19.996 1.00 95.88 97 ARG A CA 1
ATOM 748 C C . ARG A 1 97 ? -6.430 -5.294 18.852 1.00 95.88 97 ARG A C 1
ATOM 750 O O . ARG A 1 97 ? -7.626 -5.217 18.587 1.00 95.88 97 ARG A O 1
ATOM 757 N N . ILE A 1 98 ? -5.478 -4.643 18.191 1.00 94.81 98 ILE A N 1
ATOM 758 C CA . ILE A 1 98 ? -5.702 -3.749 17.049 1.00 94.81 98 ILE A CA 1
ATOM 759 C C . ILE A 1 98 ? -4.926 -4.314 15.857 1.00 94.81 98 ILE A C 1
ATOM 761 O O . ILE A 1 98 ? -3.783 -4.737 16.016 1.00 94.81 98 ILE A O 1
ATOM 765 N N . LEU A 1 99 ? -5.558 -4.337 14.683 1.00 94.62 99 LEU A N 1
ATOM 766 C CA . LEU A 1 99 ? -4.957 -4.758 13.420 1.00 94.62 99 LEU A CA 1
ATOM 767 C C . LEU A 1 99 ? -4.886 -3.546 12.486 1.00 94.62 99 LEU A C 1
ATOM 769 O O . LEU A 1 99 ? -5.905 -2.902 12.256 1.00 94.62 99 LEU A O 1
ATOM 773 N N . SER A 1 100 ? -3.694 -3.245 11.969 1.00 89.25 100 SER A N 1
ATOM 774 C CA . SER A 1 100 ? -3.462 -2.184 10.980 1.00 89.25 100 SER A CA 1
ATOM 775 C C . SER A 1 100 ? -3.142 -2.825 9.633 1.00 89.25 100 SER A C 1
ATOM 777 O O . SER A 1 100 ? -2.143 -3.538 9.538 1.00 89.25 100 SER A O 1
ATOM 779 N N . LEU A 1 101 ? -4.000 -2.629 8.626 1.00 83.75 101 LEU A N 1
ATOM 780 C CA . LEU A 1 101 ? -3.842 -3.185 7.279 1.00 83.75 101 LEU A CA 1
ATOM 781 C C . LEU A 1 101 ? -4.434 -2.242 6.211 1.00 83.75 101 LEU A C 1
ATOM 783 O O . LEU A 1 101 ? -5.590 -1.842 6.367 1.00 83.75 101 LEU A O 1
ATOM 787 N N . PRO A 1 102 ? -3.706 -1.967 5.112 1.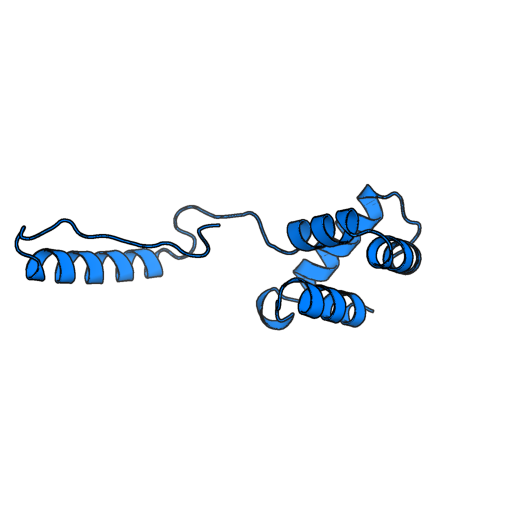00 76.19 102 PRO A N 1
ATOM 788 C CA . PRO A 1 102 ? -2.251 -2.112 4.986 1.00 76.19 102 PRO A CA 1
ATOM 789 C C . PRO A 1 102 ? -1.543 -1.197 6.001 1.00 76.19 102 PRO A C 1
ATOM 791 O O . PRO A 1 102 ? -2.024 -0.110 6.306 1.00 76.19 102 PRO A O 1
ATOM 794 N N . CYS A 1 103 ? -0.441 -1.659 6.597 1.00 73.75 103 CYS A N 1
ATOM 795 C CA . CYS A 1 103 ? 0.224 -0.935 7.687 1.00 73.75 103 CYS A CA 1
ATOM 796 C C . CYS A 1 103 ? 1.166 0.189 7.221 1.00 73.75 103 CYS A C 1
ATOM 798 O O . CYS A 1 103 ? 1.814 0.803 8.073 1.00 73.75 103 CYS A O 1
ATOM 800 N N . SER A 1 104 ? 1.225 0.450 5.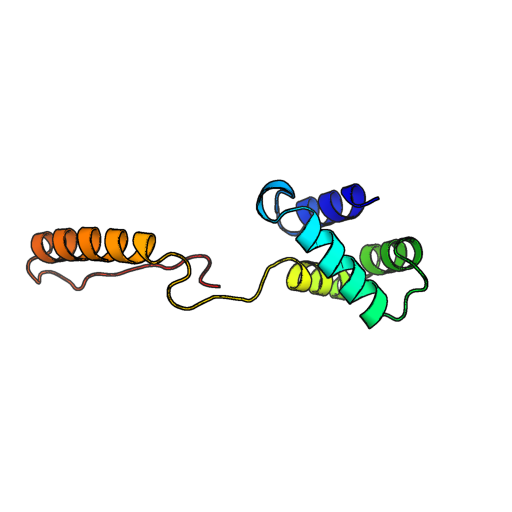910 1.00 58.91 104 SER A N 1
ATOM 801 C CA . SER A 1 104 ? 2.014 1.510 5.292 1.00 58.91 104 SER A CA 1
ATOM 802 C C . SER A 1 104 ? 1.253 2.206 4.176 1.00 58.91 104 SER A C 1
ATOM 804 O O . SER A 1 104 ? 0.511 1.493 3.466 1.00 58.91 104 SER A O 1
#

Organism: Xanthomonas perforans (NCBI:txid442694)

InterPro domains:
  IPR000780 MCP methyltransferase, CheR-type [PS50123] (1-104)
  IPR050903 Bacterial Chemotaxis Protein Methyltransferase [PTHR24422] (4-104)

pLDDT: mean 86.49, std 11.79, range [54.72, 97.56]

Sequence (104 aa):
MNARFEQLLHGLIGLDAESVGQVVIERAVRQRVAALGCANEDAYWLKVHNSASEQQALVEAVVVPETWFFRYPESFAALVKLACERSAQLAGARPLRILSLPCS